Protein AF-V5HI03-F1 (afdb_monomer_lite)

Organism: Ixodes ricinus (NCBI:txid34613)

Foldseek 3Di:
DPDDLVDQDWAADLQQRDIDGRPVVCDPPQHDPPAFLLSVLLRVQLRVQLRNLLCCDDPNVQADNNSDRHNPDDPVRVVVNVVVLVVQLVVQAQDADDPVRDRDDSVVCSSNSCSNVRSNVRSLVVSVVVCVVVVPGFQDDPPDPDRPSNVSSNPNNVD

InterPro domains:
  IPR000718 Peptidase M13 [PS51885] (1-159)
  IPR000718 Peptidase M13 [PTHR11733] (5-155)
  IPR018497 Peptid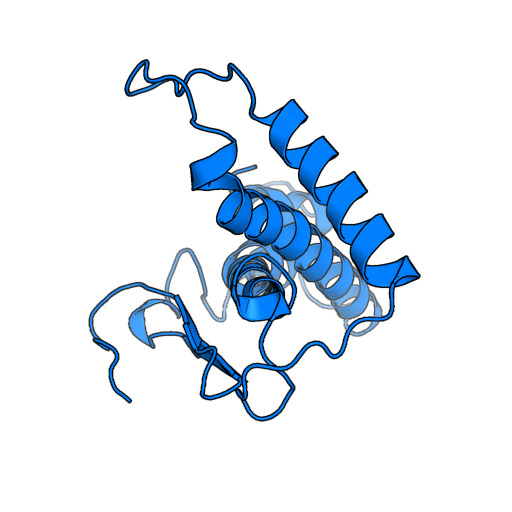ase M13, C-termin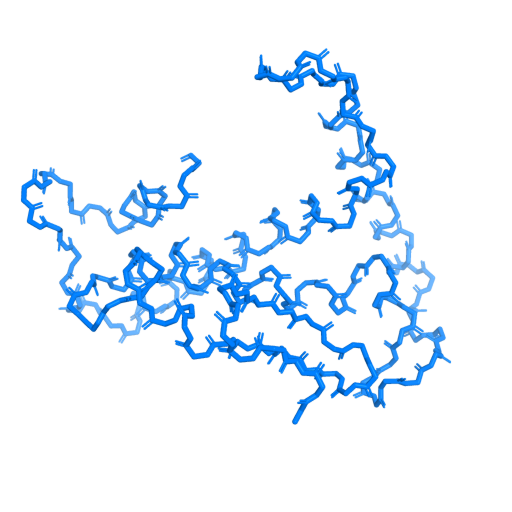al domain [PF01431] (9-156)
  IPR018497 Peptidase M13, C-terminal domain [PR00786] (1-13)
  IPR018497 Peptidase M13, C-terminal domain [PR00786] (19-31)
  IPR018497 Peptidase M13, C-terminal domain [PR00786] (40-56)
  IPR018497 Peptidase M13, C-terminal domain [PR00786] (112-123)
  IPR024079 Metallopeptidase, catalytic domain superfamily [G3DSA:3.40.390.10] (1-154)

Structure (mmCIF, N/CA/C/O backbone):
data_AF-V5HI03-F1
#
_entry.id   AF-V5HI03-F1
#
loop_
_atom_site.group_PDB
_atom_site.id
_atom_site.type_symbol
_atom_site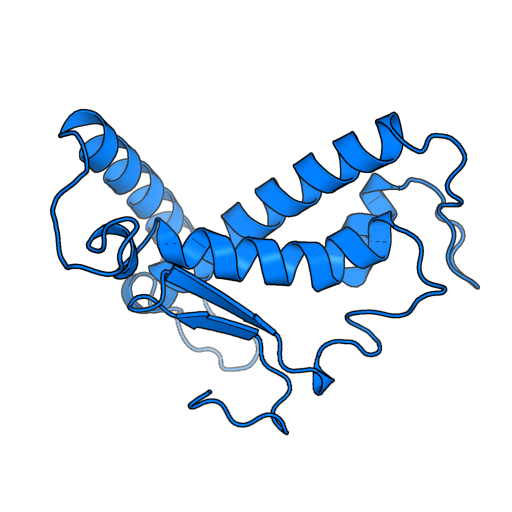.label_atom_id
_atom_site.label_alt_id
_atom_site.label_comp_id
_atom_site.label_asym_id
_atom_site.label_entity_id
_atom_site.label_seq_id
_atom_site.pdbx_PDB_ins_code
_atom_site.Cartn_x
_atom_site.Cartn_y
_atom_site.Cartn_z
_atom_site.occupancy
_atom_site.B_iso_or_equiv
_atom_site.auth_seq_id
_atom_site.auth_comp_id
_atom_site.auth_asym_id
_atom_site.auth_atom_id
_atom_site.pdbx_PDB_model_num
ATOM 1 N N . TRP A 1 1 ? -17.555 -14.139 -8.236 1.00 63.47 1 TRP A N 1
ATOM 2 C CA . TRP A 1 1 ? -17.192 -13.199 -7.174 1.00 63.47 1 TRP A CA 1
ATOM 3 C C . TRP A 1 1 ? -18.116 -11.996 -7.216 1.00 63.47 1 TRP A C 1
ATOM 5 O O . TRP A 1 1 ? -18.537 -11.640 -8.317 1.00 63.47 1 TRP A O 1
ATOM 15 N N . PRO A 1 2 ? -18.450 -11.395 -6.067 1.00 68.50 2 PRO A N 1
ATOM 16 C CA . PRO A 1 2 ? -19.368 -10.261 -5.966 1.00 68.50 2 PRO A CA 1
ATOM 17 C C . PRO A 1 2 ? -18.706 -8.912 -6.320 1.00 68.50 2 PRO A C 1
ATOM 19 O O . PRO A 1 2 ? -19.034 -7.897 -5.717 1.00 68.50 2 PRO A O 1
ATOM 22 N N . HIS A 1 3 ? -17.799 -8.884 -7.303 1.00 68.38 3 HIS A N 1
ATOM 23 C CA . HIS A 1 3 ? -17.107 -7.667 -7.739 1.00 68.38 3 HIS A CA 1
ATOM 24 C C . HIS A 1 3 ? -17.449 -7.358 -9.194 1.00 68.38 3 HIS A C 1
ATOM 26 O O . HIS A 1 3 ? -17.656 -8.256 -10.016 1.00 68.38 3 HIS A O 1
ATOM 32 N N . ASP A 1 4 ? -17.515 -6.069 -9.508 1.00 74.06 4 ASP A N 1
ATOM 33 C CA . ASP A 1 4 ? -17.715 -5.599 -10.872 1.00 74.06 4 ASP A CA 1
ATOM 34 C C . ASP A 1 4 ? -16.392 -5.674 -11.644 1.00 74.06 4 ASP A C 1
ATOM 36 O O . ASP A 1 4 ? -15.518 -4.821 -11.509 1.00 74.06 4 ASP A O 1
ATOM 40 N N . TRP A 1 5 ? -16.264 -6.703 -12.477 1.00 69.56 5 TRP A N 1
ATOM 41 C CA . TRP A 1 5 ? -15.073 -6.990 -13.283 1.00 69.56 5 TRP A CA 1
ATOM 42 C C . TRP A 1 5 ? -14.723 -5.913 -14.313 1.00 69.56 5 TRP A C 1
ATOM 44 O O . TRP A 1 5 ? -13.641 -5.961 -14.899 1.00 69.56 5 TRP A O 1
ATOM 54 N N . THR A 1 6 ? -15.641 -4.981 -14.572 1.00 76.06 6 THR A N 1
ATOM 55 C CA . THR A 1 6 ? -15.446 -3.894 -15.535 1.00 76.06 6 THR A CA 1
ATOM 56 C C . THR A 1 6 ? -14.830 -2.650 -14.899 1.00 76.06 6 THR A C 1
ATOM 58 O O . THR A 1 6 ? -14.364 -1.767 -15.620 1.00 76.06 6 THR A O 1
ATOM 61 N N . LYS A 1 7 ? -14.778 -2.578 -13.562 1.00 78.75 7 LYS A N 1
ATOM 62 C CA . LYS A 1 7 ? -14.154 -1.466 -12.845 1.00 78.75 7 LYS A CA 1
ATOM 63 C C . LYS A 1 7 ? -12.653 -1.669 -12.720 1.00 78.75 7 LYS A C 1
ATOM 65 O O . LYS A 1 7 ? -12.188 -2.741 -12.344 1.00 78.75 7 LYS A O 1
ATOM 70 N N . VAL A 1 8 ? -11.903 -0.605 -12.990 1.00 78.00 8 VAL A N 1
ATOM 71 C CA . VAL A 1 8 ? -10.468 -0.533 -12.697 1.00 78.00 8 VAL A CA 1
ATOM 72 C C . VAL A 1 8 ? -10.315 -0.411 -11.187 1.00 78.00 8 VAL A C 1
ATOM 74 O O . VAL A 1 8 ? -10.394 0.690 -10.653 1.00 78.00 8 VAL A O 1
ATOM 77 N N . ASN A 1 9 ? -10.197 -1.552 -10.506 1.00 84.56 9 ASN A N 1
ATOM 78 C CA . ASN A 1 9 ? -10.047 -1.593 -9.059 1.00 84.56 9 ASN A CA 1
ATOM 79 C C . ASN A 1 9 ? -9.291 -2.838 -8.573 1.00 84.56 9 ASN A C 1
ATOM 81 O O . ASN A 1 9 ? -9.224 -3.860 -9.268 1.00 84.56 9 ASN A O 1
ATOM 85 N N . ALA A 1 10 ? -8.770 -2.727 -7.359 1.00 90.94 10 ALA A N 1
ATOM 86 C CA . ALA A 1 10 ? -8.333 -3.823 -6.512 1.00 90.94 10 ALA A CA 1
ATOM 87 C C . ALA A 1 10 ? -9.095 -3.726 -5.180 1.00 90.94 10 ALA A C 1
ATOM 89 O O . ALA A 1 10 ? -9.598 -2.653 -4.845 1.00 90.94 10 ALA A O 1
ATOM 90 N N . ASP A 1 11 ? -9.275 -4.844 -4.483 1.00 91.62 11 ASP A N 1
ATOM 91 C CA . ASP A 1 11 ? -9.791 -4.825 -3.116 1.00 91.62 11 ASP A CA 1
ATOM 92 C C . ASP A 1 11 ? -9.278 -6.005 -2.282 1.00 91.62 11 ASP A C 1
ATOM 94 O O . ASP A 1 11 ? -8.769 -7.008 -2.797 1.00 91.62 11 ASP A O 1
ATOM 98 N N . TYR A 1 12 ? -9.424 -5.874 -0.966 1.00 93.81 12 TYR A N 1
ATOM 99 C CA . TYR A 1 12 ? -9.224 -6.949 -0.010 1.00 93.81 12 TYR A CA 1
ATOM 100 C C . TYR A 1 12 ? -10.557 -7.414 0.588 1.00 93.81 12 TYR A C 1
ATOM 102 O O . TYR A 1 12 ? -11.288 -6.659 1.237 1.00 93.81 12 TYR A O 1
ATOM 110 N N . SER A 1 13 ? -10.854 -8.702 0.426 1.00 93.25 13 SER A N 1
ATOM 111 C CA . SER A 1 13 ? -12.036 -9.362 0.973 1.00 93.25 13 SER A CA 1
ATOM 112 C C . SER A 1 13 ? -11.738 -9.935 2.359 1.00 93.25 13 SER A C 1
ATOM 114 O O . SER A 1 13 ? -11.092 -10.974 2.494 1.00 93.25 13 SER A O 1
ATOM 116 N N . LEU A 1 14 ? -12.245 -9.275 3.410 1.00 92.19 14 LEU A N 1
ATOM 117 C CA . LEU A 1 14 ? -12.043 -9.686 4.810 1.00 92.19 14 LEU A CA 1
ATOM 118 C C . LEU A 1 14 ? -12.548 -11.107 5.101 1.00 92.19 14 LEU A C 1
ATOM 120 O O . LEU A 1 14 ? -11.883 -11.868 5.795 1.00 92.19 14 LEU A O 1
ATOM 124 N N . LEU A 1 15 ? -13.735 -11.451 4.592 1.00 92.50 15 LEU A N 1
ATOM 125 C CA . LEU A 1 15 ? -14.396 -12.729 4.889 1.00 92.50 15 LEU A CA 1
ATOM 126 C C . LEU A 1 15 ? -13.776 -13.901 4.130 1.00 92.50 15 LEU A C 1
ATOM 128 O O . LEU A 1 15 ? -13.862 -15.037 4.579 1.00 92.50 15 LEU A O 1
ATOM 132 N N . GLU A 1 16 ? -13.175 -13.628 2.975 1.00 93.88 16 GLU A N 1
ATOM 133 C CA . GLU A 1 16 ? -12.507 -14.645 2.165 1.00 93.88 16 GLU A CA 1
ATOM 134 C C . GLU A 1 16 ? -10.992 -14.659 2.395 1.00 93.88 16 GLU A C 1
ATOM 136 O O . GLU A 1 16 ? -10.316 -15.525 1.844 1.00 93.88 16 GLU A O 1
ATOM 141 N N . ASN A 1 17 ? -10.466 -13.711 3.185 1.00 94.50 17 ASN A N 1
ATOM 142 C CA . ASN A 1 17 ? -9.036 -13.492 3.402 1.00 94.50 17 ASN A CA 1
ATOM 143 C C . ASN A 1 17 ? -8.261 -13.489 2.068 1.00 94.50 17 ASN A C 1
ATOM 145 O O . ASN A 1 17 ? -7.339 -14.278 1.849 1.00 94.50 17 ASN A O 1
ATOM 149 N N . SER A 1 18 ? -8.706 -12.657 1.120 1.00 94.38 18 SER A N 1
ATOM 150 C CA . SER A 1 18 ? -8.175 -12.662 -0.246 1.00 94.38 18 SER A CA 1
ATOM 151 C C . SER A 1 18 ? -8.025 -11.263 -0.838 1.00 94.38 18 SER A C 1
ATOM 153 O O . SER A 1 18 ? -8.810 -10.363 -0.553 1.00 94.38 18 SER A O 1
ATOM 155 N N . VAL A 1 19 ? -7.001 -11.096 -1.679 1.00 93.44 19 VAL A N 1
ATOM 156 C CA . VAL A 1 19 ? -6.816 -9.916 -2.535 1.00 93.44 19 VAL A CA 1
ATOM 157 C C . VAL A 1 19 ? -7.450 -10.199 -3.890 1.00 93.44 19 VAL A C 1
ATOM 159 O O . VAL A 1 19 ? -7.133 -11.212 -4.523 1.00 93.44 19 VAL A O 1
ATOM 162 N N . VAL A 1 20 ? -8.295 -9.289 -4.363 1.00 91.06 20 VAL A N 1
ATOM 163 C CA . VAL A 1 20 ? -8.945 -9.366 -5.669 1.00 91.06 20 VAL A CA 1
ATOM 164 C C . VAL A 1 20 ? -8.384 -8.281 -6.571 1.00 91.06 20 VAL A C 1
ATOM 166 O O . VAL A 1 20 ? -8.369 -7.100 -6.240 1.00 91.06 20 VAL A O 1
ATOM 169 N N . LEU A 1 21 ? -7.941 -8.688 -7.756 1.00 90.50 21 LEU A N 1
ATOM 170 C CA . LEU A 1 21 ? -7.512 -7.780 -8.812 1.00 90.50 21 LEU A CA 1
ATOM 171 C C . LEU A 1 21 ? -8.471 -7.931 -9.988 1.00 90.50 21 LEU A C 1
ATOM 173 O O . LEU A 1 21 ? -8.572 -9.014 -10.574 1.00 90.50 21 LEU A O 1
ATOM 177 N N . ALA A 1 22 ? -9.167 -6.858 -10.362 1.00 88.56 22 ALA A N 1
ATOM 178 C CA . ALA A 1 22 ? -9.966 -6.878 -11.579 1.00 88.56 22 ALA A CA 1
ATOM 179 C C . ALA A 1 22 ? -9.042 -7.005 -12.799 1.00 88.56 22 ALA A C 1
ATOM 181 O O . ALA A 1 22 ? -8.025 -6.323 -12.889 1.00 88.56 22 ALA A O 1
ATOM 182 N N . ALA A 1 23 ? -9.401 -7.829 -13.787 1.00 85.88 23 ALA A N 1
ATOM 183 C CA . ALA A 1 23 ? -8.557 -8.037 -14.971 1.00 85.88 23 ALA A CA 1
ATOM 184 C C . ALA A 1 23 ? -8.234 -6.724 -15.713 1.00 85.88 23 ALA A C 1
ATOM 186 O O . ALA A 1 23 ? -7.153 -6.576 -16.278 1.00 85.88 23 ALA A O 1
ATOM 187 N N . VAL A 1 24 ? -9.144 -5.746 -15.660 1.00 86.00 24 VAL A N 1
ATOM 188 C CA . VAL A 1 24 ? -8.965 -4.419 -16.262 1.00 86.00 24 VAL A CA 1
ATOM 189 C C . VAL A 1 24 ? -7.925 -3.542 -15.551 1.00 86.00 24 VAL A C 1
ATOM 191 O O . VAL A 1 24 ? -7.558 -2.511 -16.099 1.00 86.00 24 VAL A O 1
ATOM 194 N N . ILE A 1 25 ? -7.413 -3.912 -14.371 1.00 85.75 25 ILE A N 1
ATOM 195 C CA . ILE A 1 25 ? -6.262 -3.223 -13.759 1.00 85.75 25 ILE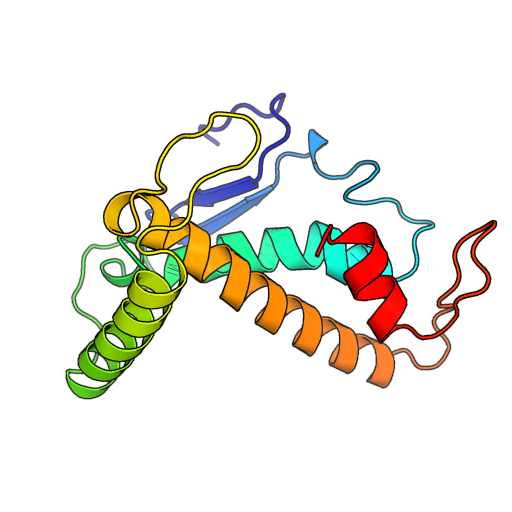 A CA 1
ATOM 196 C C . ILE A 1 25 ? -4.931 -3.690 -14.364 1.00 85.75 25 ILE A C 1
ATOM 198 O O . ILE A 1 25 ? -3.933 -2.981 -14.290 1.00 85.75 25 ILE A O 1
ATOM 202 N N . LEU A 1 26 ? -4.902 -4.859 -15.014 1.00 87.38 26 LEU A N 1
ATOM 203 C CA . LEU A 1 26 ? -3.698 -5.466 -15.594 1.00 87.38 26 LEU A CA 1
ATOM 204 C C . LEU A 1 26 ? -3.358 -4.879 -16.974 1.00 87.38 26 LEU A C 1
ATOM 206 O O . LEU A 1 26 ? -3.082 -5.599 -17.934 1.00 87.38 26 LEU A O 1
ATOM 210 N N . GLN A 1 27 ? -3.385 -3.555 -17.070 1.00 88.31 27 GLN A N 1
ATOM 211 C CA . GLN A 1 27 ? -3.068 -2.788 -18.268 1.00 88.31 27 GLN A CA 1
ATOM 212 C C . GLN A 1 27 ? -2.253 -1.542 -17.910 1.00 88.31 27 GLN A C 1
ATOM 214 O O . GLN A 1 27 ? -2.074 -1.205 -16.739 1.00 88.31 27 GLN A O 1
ATOM 219 N N . HIS A 1 28 ? -1.737 -0.849 -18.924 1.00 83.88 28 HIS A N 1
ATOM 220 C CA . HIS A 1 28 ? -0.978 0.384 -18.731 1.00 83.88 28 HIS A CA 1
ATOM 221 C C . HIS A 1 28 ? -1.829 1.454 -18.005 1.00 83.88 28 HIS A C 1
ATOM 223 O O . HIS A 1 28 ? -3.000 1.605 -18.356 1.00 83.88 28 HIS A O 1
ATOM 229 N N . PRO A 1 29 ? -1.271 2.238 -17.056 1.00 82.69 29 PRO A N 1
ATOM 230 C CA . PRO A 1 29 ? 0.136 2.276 -16.626 1.00 82.69 29 PRO A CA 1
ATOM 231 C C . PRO A 1 29 ? 0.504 1.246 -15.549 1.00 82.69 29 PRO A C 1
ATOM 233 O O . PRO A 1 29 ? 1.684 1.071 -15.260 1.00 82.69 29 PRO A O 1
ATOM 236 N N . PHE A 1 30 ? -0.472 0.546 -14.970 1.00 84.00 30 PHE A N 1
ATOM 237 C CA . PHE A 1 30 ? -0.247 -0.339 -13.827 1.00 84.00 30 PHE A CA 1
ATOM 238 C C . PHE A 1 30 ? 0.551 -1.591 -14.193 1.00 84.00 30 PHE A C 1
ATOM 240 O O . PHE A 1 30 ? 1.425 -2.011 -13.437 1.00 84.00 30 PHE A O 1
ATOM 247 N N . TYR A 1 31 ? 0.293 -2.175 -15.364 1.00 88.06 31 TYR A N 1
ATOM 248 C CA . TYR A 1 31 ? 1.002 -3.358 -15.835 1.00 88.06 31 TYR A CA 1
ATOM 249 C C . TYR A 1 31 ? 1.127 -3.404 -17.358 1.00 88.06 31 TYR A C 1
ATOM 251 O O . TYR A 1 31 ? 0.189 -3.155 -18.109 1.00 88.06 31 TYR A O 1
ATOM 259 N N . SER A 1 32 ? 2.303 -3.802 -17.829 1.00 88.19 32 SER A N 1
ATOM 260 C CA . SER A 1 32 ? 2.523 -4.272 -19.193 1.00 88.19 32 SER A CA 1
ATOM 261 C C . SER A 1 32 ? 3.719 -5.211 -19.185 1.00 88.19 32 SER A C 1
ATOM 263 O O . SER A 1 32 ? 4.694 -4.980 -18.466 1.00 88.19 32 SER A O 1
ATOM 265 N N . PHE A 1 33 ? 3.656 -6.275 -19.988 1.00 85.56 33 PHE A N 1
ATOM 266 C CA . PHE A 1 33 ? 4.715 -7.282 -20.057 1.00 85.56 33 PHE A CA 1
ATOM 267 C C . PHE A 1 33 ? 6.093 -6.658 -20.340 1.00 85.56 33 PHE A C 1
ATOM 269 O O . PHE A 1 33 ? 7.082 -7.053 -19.726 1.00 85.56 33 PHE A O 1
ATOM 276 N N . GLY A 1 34 ? 6.137 -5.645 -21.214 1.00 87.38 34 GLY A N 1
ATOM 277 C CA . GLY A 1 34 ? 7.369 -4.970 -21.627 1.00 87.38 34 GLY A CA 1
ATOM 278 C C . GLY A 1 34 ? 7.931 -3.949 -20.634 1.00 87.38 34 GLY A C 1
ATOM 279 O O . GLY A 1 34 ? 8.992 -3.393 -20.903 1.00 87.38 34 GLY A O 1
ATOM 280 N N . LEU A 1 35 ? 7.251 -3.671 -19.514 1.00 90.12 35 LEU A N 1
ATOM 281 C CA . LEU A 1 35 ? 7.778 -2.756 -18.500 1.00 90.12 35 LEU A CA 1
ATOM 282 C C . LEU A 1 35 ? 8.883 -3.432 -17.667 1.00 90.12 35 LEU A C 1
ATOM 284 O O . LEU A 1 35 ? 8.753 -4.623 -17.341 1.00 90.12 35 LEU A O 1
ATOM 288 N N . PRO A 1 36 ? 9.926 -2.678 -17.263 1.00 92.69 36 PRO A N 1
ATOM 289 C CA . PRO A 1 36 ? 10.919 -3.139 -16.297 1.00 92.69 36 PRO A CA 1
ATOM 290 C C . PRO A 1 36 ? 10.280 -3.666 -15.011 1.00 92.69 36 PRO A C 1
ATOM 292 O O . PRO A 1 36 ? 9.213 -3.200 -14.601 1.00 92.69 36 PRO A O 1
ATOM 295 N N . SER A 1 37 ? 10.927 -4.619 -14.340 1.00 94.25 37 SER A N 1
ATOM 296 C CA . SER A 1 37 ? 10.415 -5.124 -13.060 1.00 94.25 37 SER A CA 1
ATOM 297 C C . SER A 1 37 ? 10.352 -4.047 -11.978 1.00 94.25 37 SER A C 1
ATOM 299 O O . SER A 1 37 ? 9.384 -4.038 -11.227 1.00 94.25 37 SER A O 1
ATOM 301 N N . SER A 1 38 ? 11.304 -3.106 -11.942 1.00 94.38 38 SER A N 1
ATOM 302 C CA . SER A 1 38 ? 11.248 -1.913 -11.076 1.00 94.38 38 SER A CA 1
ATOM 303 C C . SER A 1 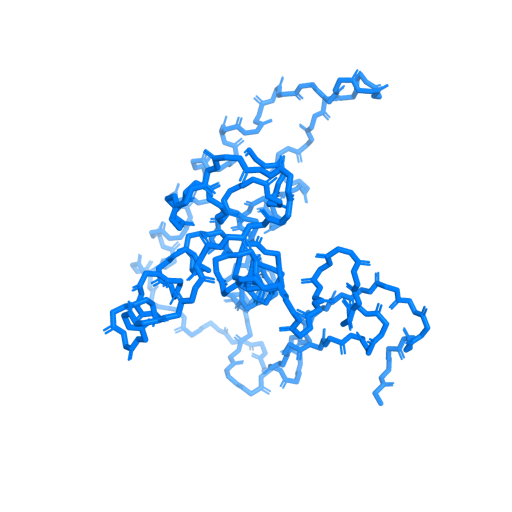38 ? 9.924 -1.172 -11.197 1.00 94.38 38 SER A C 1
ATOM 305 O O . SER A 1 38 ? 9.233 -0.979 -10.201 1.00 94.38 38 SER A O 1
ATOM 307 N N . VAL A 1 39 ? 9.529 -0.853 -12.427 1.00 93.38 39 VAL A N 1
ATOM 308 C CA . VAL A 1 39 ? 8.269 -0.170 -12.721 1.00 93.38 39 VAL A CA 1
ATOM 309 C C . VAL A 1 39 ? 7.071 -1.014 -12.303 1.00 93.38 39 VAL A C 1
ATOM 311 O O . VAL A 1 39 ? 6.220 -0.525 -11.574 1.00 93.38 39 VAL A O 1
ATOM 314 N N . LYS A 1 40 ? 7.018 -2.291 -12.707 1.00 93.81 40 LYS A N 1
ATOM 315 C CA . LYS A 1 40 ? 5.895 -3.184 -12.359 1.00 93.81 40 LYS A CA 1
ATOM 316 C C . LYS A 1 40 ? 5.721 -3.339 -10.848 1.00 93.81 40 LYS A C 1
ATOM 318 O O . LYS A 1 40 ? 4.596 -3.465 -10.375 1.00 93.81 40 LYS A O 1
ATOM 323 N N . MET A 1 41 ? 6.822 -3.349 -10.098 1.00 95.25 41 MET A N 1
ATOM 324 C CA . MET A 1 41 ? 6.787 -3.405 -8.640 1.00 95.25 41 MET A CA 1
ATOM 325 C C . MET A 1 41 ? 6.359 -2.072 -8.022 1.00 95.25 41 MET A C 1
ATOM 327 O O . MET A 1 41 ? 5.620 -2.091 -7.045 1.00 95.25 41 MET A O 1
ATOM 331 N N . GLY A 1 42 ? 6.775 -0.940 -8.595 1.00 94.38 42 GLY A N 1
ATOM 332 C CA . GLY A 1 42 ? 6.349 0.392 -8.157 1.00 94.38 42 GLY A CA 1
ATOM 333 C C . GLY A 1 42 ? 4.873 0.682 -8.429 1.00 94.38 42 GLY A C 1
ATOM 334 O O . GLY A 1 42 ? 4.258 1.443 -7.695 1.00 94.38 42 GLY A O 1
ATOM 335 N N . THR A 1 43 ? 4.288 0.042 -9.445 1.00 93.62 43 THR A N 1
ATOM 336 C CA . THR A 1 43 ? 2.873 0.191 -9.801 1.00 93.62 43 THR A CA 1
ATOM 337 C C . THR A 1 43 ? 2.019 -0.955 -9.249 1.00 93.62 43 THR A C 1
ATOM 339 O O . THR A 1 43 ? 1.434 -0.848 -8.175 1.00 93.62 43 THR A O 1
ATOM 342 N N . LEU A 1 44 ? 1.950 -2.090 -9.951 1.00 94.12 44 LEU A N 1
ATOM 343 C CA . LEU A 1 44 ? 1.113 -3.227 -9.564 1.00 94.12 44 LEU A CA 1
ATOM 344 C C . LEU A 1 44 ? 1.582 -3.861 -8.249 1.00 94.12 44 LEU A C 1
ATOM 346 O O . LEU A 1 44 ? 0.756 -4.283 -7.446 1.00 94.12 44 LEU A O 1
ATOM 350 N N . GLY A 1 45 ? 2.895 -3.919 -8.013 1.00 95.44 45 GLY A N 1
ATOM 351 C CA . GLY A 1 45 ? 3.437 -4.416 -6.748 1.00 95.44 45 GLY A CA 1
ATOM 352 C C . GLY A 1 45 ? 2.990 -3.575 -5.552 1.00 95.44 45 GLY A C 1
ATOM 353 O O . GLY A 1 45 ? 2.636 -4.145 -4.521 1.00 95.44 45 GLY A O 1
ATOM 354 N N . TRP A 1 46 ? 2.941 -2.248 -5.702 1.00 95.94 46 TRP A N 1
ATOM 355 C CA . TRP A 1 46 ? 2.406 -1.338 -4.691 1.00 95.94 46 TRP A CA 1
ATOM 356 C C . TRP A 1 46 ? 0.914 -1.573 -4.444 1.00 95.94 46 TRP A C 1
ATOM 358 O O . TRP A 1 46 ? 0.544 -1.757 -3.290 1.00 95.94 46 TRP A O 1
ATOM 368 N N . ILE A 1 47 ? 0.092 -1.679 -5.497 1.00 95.12 47 ILE A N 1
ATOM 369 C CA . ILE A 1 47 ? -1.350 -1.978 -5.375 1.00 95.12 47 ILE A CA 1
ATOM 370 C C . ILE A 1 47 ? -1.570 -3.289 -4.611 1.00 95.12 47 ILE A C 1
ATOM 372 O O . ILE A 1 47 ? -2.330 -3.340 -3.653 1.00 95.12 47 ILE A O 1
ATOM 376 N N . ILE A 1 48 ? -0.855 -4.356 -4.977 1.00 95.81 48 ILE A N 1
ATOM 377 C CA . ILE A 1 48 ? -0.955 -5.639 -4.266 1.00 95.81 48 ILE A CA 1
ATOM 378 C C . ILE A 1 48 ? -0.508 -5.486 -2.806 1.00 95.81 48 ILE A C 1
ATOM 380 O O . ILE A 1 48 ? -1.132 -6.041 -1.905 1.00 95.81 48 ILE A O 1
ATOM 384 N N . GLY A 1 49 ? 0.566 -4.734 -2.559 1.00 96.50 49 GLY A N 1
ATOM 385 C CA . GLY A 1 49 ? 1.032 -4.425 -1.211 1.00 96.50 49 GLY A CA 1
ATOM 386 C C . GLY A 1 49 ? 0.003 -3.647 -0.388 1.00 96.50 49 GLY A C 1
ATOM 387 O O . GLY A 1 49 ? -0.148 -3.937 0.798 1.00 96.50 49 GLY A O 1
ATOM 388 N N . HIS A 1 50 ? -0.696 -2.690 -0.996 1.00 96.81 50 HIS A N 1
ATOM 389 C CA . HIS A 1 50 ? -1.772 -1.917 -0.381 1.00 96.81 50 HIS A CA 1
ATOM 390 C C . HIS A 1 50 ? -2.896 -2.857 0.073 1.00 96.81 50 HIS A C 1
ATOM 392 O O . HIS A 1 50 ? -3.170 -2.943 1.273 1.00 96.81 50 HIS A O 1
ATOM 398 N N . GLU A 1 51 ? -3.437 -3.670 -0.842 1.00 96.44 51 GLU A N 1
ATOM 399 C CA . GLU A 1 51 ? -4.537 -4.589 -0.521 1.00 96.44 51 GLU A CA 1
ATOM 400 C C . GLU A 1 51 ? -4.140 -5.640 0.521 1.00 96.44 51 GLU A C 1
ATOM 402 O O . GLU A 1 51 ? -4.903 -5.947 1.435 1.00 96.44 51 GLU A O 1
ATOM 407 N N . LEU A 1 52 ? -2.912 -6.167 0.458 1.00 95.94 52 LEU A N 1
ATOM 408 C CA . LEU A 1 52 ? -2.413 -7.091 1.481 1.00 95.94 52 LEU A CA 1
ATOM 409 C C . LEU A 1 52 ? -2.374 -6.448 2.873 1.00 95.94 52 LEU A C 1
ATOM 411 O O . LEU A 1 52 ? -2.593 -7.132 3.872 1.00 95.94 52 LEU A O 1
ATOM 415 N N . ASN A 1 53 ? -2.090 -5.147 2.971 1.00 95.44 53 ASN A N 1
ATOM 416 C CA . ASN A 1 53 ? -2.019 -4.466 4.261 1.00 95.44 53 ASN A CA 1
ATOM 417 C C . ASN A 1 53 ? -3.399 -4.174 4.869 1.00 95.44 53 ASN A C 1
ATOM 419 O O . ASN A 1 53 ? -3.492 -4.061 6.095 1.00 95.44 53 ASN A O 1
ATOM 423 N N . HIS A 1 54 ? -4.481 -4.165 4.084 1.00 95.94 54 HIS A N 1
ATOM 424 C CA . HIS A 1 54 ? -5.841 -4.123 4.633 1.00 95.94 54 HIS A CA 1
ATOM 425 C C . HIS A 1 54 ? -6.177 -5.326 5.525 1.00 95.94 54 HIS A C 1
ATOM 427 O O . HIS A 1 54 ? -7.017 -5.199 6.416 1.00 95.94 54 HIS A O 1
ATOM 433 N N . ALA A 1 55 ? -5.478 -6.455 5.373 1.00 95.06 55 ALA A N 1
ATOM 434 C CA . ALA A 1 55 ? -5.611 -7.607 6.263 1.00 95.06 55 ALA A CA 1
ATOM 435 C C . ALA A 1 55 ? -5.186 -7.309 7.714 1.00 95.06 55 ALA A C 1
ATOM 437 O O . ALA A 1 55 ? -5.713 -7.895 8.656 1.00 95.06 55 ALA A O 1
ATOM 438 N N . PHE A 1 56 ? -4.225 -6.402 7.915 1.00 92.56 56 PHE A N 1
ATOM 439 C CA . PHE A 1 56 ? -3.529 -6.244 9.199 1.00 92.56 56 PHE A CA 1
ATOM 440 C C . PHE A 1 56 ? -3.880 -4.959 9.947 1.00 92.56 56 PHE A C 1
ATOM 442 O O . PHE A 1 56 ? -3.591 -4.845 11.140 1.00 92.56 56 PHE A O 1
ATOM 449 N N . TYR A 1 57 ? -4.494 -3.991 9.271 1.00 87.94 57 TYR A N 1
ATOM 450 C CA . TYR A 1 57 ? -4.844 -2.691 9.837 1.00 87.94 57 TYR A CA 1
ATOM 451 C C . TYR A 1 57 ? -6.354 -2.452 9.803 1.00 87.94 57 TYR A C 1
ATOM 453 O O . TYR A 1 57 ? -7.118 -3.225 9.225 1.00 87.94 57 TYR A O 1
ATOM 461 N N . GLY A 1 58 ? -6.797 -1.416 10.521 1.00 87.00 58 GLY A N 1
ATOM 462 C CA . GLY A 1 58 ? -8.200 -1.013 10.548 1.00 87.00 58 GLY A CA 1
ATOM 463 C C . GLY A 1 58 ? -9.153 -2.181 10.860 1.00 87.00 58 GLY A C 1
ATOM 464 O O . GLY A 1 58 ? -8.914 -2.923 11.823 1.00 87.00 58 GLY A O 1
ATOM 465 N N . PRO A 1 59 ? -10.231 -2.362 10.073 1.00 89.25 59 PRO A N 1
ATOM 466 C CA . PRO A 1 59 ? -11.173 -3.463 10.250 1.00 89.25 59 PRO A CA 1
ATOM 467 C C . PRO A 1 59 ? -10.535 -4.852 10.153 1.00 89.25 59 PRO A C 1
ATOM 469 O O . PRO A 1 59 ? -10.913 -5.711 10.951 1.00 89.25 59 PRO A O 1
ATOM 472 N N . GLY A 1 60 ? -9.570 -5.061 9.247 1.00 92.56 60 GLY A N 1
ATOM 473 C CA . GLY A 1 60 ? -8.967 -6.374 8.988 1.00 92.56 60 GLY A CA 1
ATOM 474 C C . GLY A 1 60 ? -8.217 -6.950 10.177 1.00 92.56 60 GLY A C 1
ATOM 475 O O . GLY A 1 60 ? -8.318 -8.140 10.450 1.00 92.56 60 GLY A O 1
ATOM 476 N N . SER A 1 61 ? -7.638 -6.086 11.013 1.00 93.75 61 SER A N 1
ATOM 477 C CA . SER A 1 61 ? -6.998 -6.486 12.276 1.00 93.75 61 SER A CA 1
ATOM 478 C C . SER A 1 61 ? -7.927 -7.175 13.298 1.00 93.75 61 SER A C 1
ATOM 480 O O . SER A 1 61 ? -7.463 -7.592 14.361 1.00 93.75 61 SER A O 1
ATOM 482 N N . ASN A 1 62 ? -9.232 -7.258 13.023 1.00 94.81 62 ASN A N 1
ATOM 483 C CA . ASN A 1 62 ? -10.219 -7.951 13.853 1.00 94.81 62 ASN A CA 1
ATOM 484 C C . ASN A 1 62 ? -10.670 -9.293 13.262 1.00 94.81 62 ASN A C 1
ATOM 486 O O . ASN A 1 62 ? -11.560 -9.910 13.843 1.00 94.81 62 ASN A O 1
ATOM 490 N N . PHE A 1 63 ? -10.133 -9.707 12.112 1.00 96.56 63 PHE A N 1
ATOM 491 C CA . PHE A 1 63 ? -10.489 -10.945 11.422 1.00 96.56 63 PHE A CA 1
ATOM 492 C C . PHE A 1 63 ? -9.289 -11.889 11.386 1.00 96.56 63 PHE A C 1
ATOM 494 O O . PHE A 1 63 ? -8.173 -11.443 11.129 1.00 96.56 63 PHE A O 1
ATOM 501 N N . ASP A 1 64 ? -9.508 -13.161 11.707 1.00 95.38 64 ASP A N 1
ATOM 502 C CA . ASP A 1 64 ? -8.487 -14.210 11.649 1.00 95.38 64 ASP A CA 1
ATOM 503 C C . ASP A 1 64 ? -8.266 -14.733 10.218 1.00 95.38 64 ASP A C 1
ATOM 505 O O . ASP A 1 64 ? -8.879 -14.264 9.256 1.00 95.38 64 ASP A O 1
ATOM 509 N N . GLU A 1 65 ? -7.382 -15.720 10.063 1.00 95.00 65 GLU A N 1
ATOM 510 C CA . GLU A 1 65 ? -7.004 -16.284 8.766 1.00 95.00 65 GLU A CA 1
ATOM 511 C C . GLU A 1 65 ? -8.152 -16.975 8.009 1.00 95.00 65 GLU A C 1
ATOM 513 O O . GLU A 1 65 ? -8.021 -17.244 6.813 1.00 95.00 65 GLU A O 1
ATOM 518 N N . TYR A 1 66 ? -9.272 -17.251 8.680 1.00 96.31 66 TYR A N 1
ATOM 519 C CA . TYR A 1 66 ? -10.471 -17.846 8.091 1.00 96.31 66 TYR A CA 1
ATOM 520 C C . TYR A 1 66 ? -11.577 -16.810 7.848 1.00 96.31 66 TYR A C 1
ATOM 522 O O . TYR A 1 66 ? -12.692 -17.188 7.490 1.00 96.31 66 TYR A O 1
ATOM 530 N N . GLY A 1 67 ? -11.299 -15.522 8.074 1.00 95.12 67 GLY A N 1
ATOM 531 C CA . GLY A 1 67 ? -12.279 -14.451 7.927 1.00 95.12 67 GLY A CA 1
ATOM 532 C C . GLY A 1 67 ? -13.296 -14.388 9.069 1.00 95.12 67 GLY A C 1
ATOM 533 O O . GLY A 1 67 ? -14.358 -13.780 8.907 1.00 95.12 67 GLY A O 1
ATOM 534 N N . ASN A 1 68 ? -13.005 -14.981 10.235 1.00 96.50 68 ASN A N 1
ATOM 535 C CA . ASN A 1 68 ? -13.862 -14.860 11.415 1.00 96.50 68 ASN A CA 1
ATOM 536 C C . ASN A 1 68 ? -13.421 -13.695 12.291 1.00 96.50 68 ASN A C 1
ATOM 538 O O . ASN A 1 68 ? -12.234 -13.463 12.504 1.00 96.50 68 ASN A O 1
ATOM 542 N N . LYS A 1 69 ? -14.389 -12.989 12.881 1.00 95.81 69 LYS A N 1
ATOM 543 C CA . LYS A 1 69 ? -14.083 -11.924 13.834 1.00 95.81 69 LYS A CA 1
ATOM 544 C C . LYS A 1 69 ? -13.499 -12.516 15.122 1.00 95.81 69 LYS A C 1
ATOM 546 O O . LYS A 1 69 ? -14.215 -13.184 15.865 1.00 95.81 69 LYS A O 1
ATOM 551 N N . SER A 1 70 ? -12.231 -12.237 15.396 1.00 94.38 70 SER A N 1
ATOM 552 C CA . SER A 1 70 ? -11.485 -12.788 16.528 1.00 94.38 70 SER A CA 1
ATOM 553 C C . SER A 1 70 ? -10.390 -11.819 16.975 1.00 94.38 70 SER A C 1
ATOM 555 O O . SER A 1 70 ? -9.770 -11.149 16.148 1.00 94.38 70 SER A O 1
ATOM 557 N N . ASP A 1 71 ? -10.140 -11.733 18.284 1.00 92.00 71 ASP A N 1
ATOM 558 C CA . ASP A 1 71 ? -8.960 -11.036 18.802 1.00 92.00 71 ASP A CA 1
ATOM 559 C C . ASP A 1 71 ? -7.788 -12.017 18.884 1.00 92.00 71 ASP A C 1
ATOM 561 O O . ASP A 1 71 ? -7.589 -12.710 19.880 1.00 92.00 71 ASP A O 1
ATOM 565 N N . TRP A 1 72 ? -7.044 -12.103 17.788 1.00 94.56 72 TRP A N 1
ATOM 566 C CA . TRP A 1 72 ? -5.890 -12.990 17.634 1.00 94.56 72 TRP A CA 1
ATOM 567 C C . TRP A 1 72 ? -4.553 -12.294 17.935 1.00 94.56 72 TRP A C 1
ATOM 569 O O . TRP A 1 72 ? -3.486 -12.901 17.822 1.00 94.56 72 TRP A O 1
ATOM 579 N N . TRP A 1 73 ? -4.588 -11.017 18.324 1.00 95.06 73 TRP A N 1
ATOM 580 C CA . TRP A 1 73 ? -3.392 -10.229 18.597 1.00 95.06 73 TRP A CA 1
ATOM 581 C C . TRP A 1 73 ? -2.965 -10.373 20.053 1.00 95.06 73 TRP A C 1
ATOM 583 O O . TRP A 1 73 ? -3.780 -10.324 20.971 1.00 95.06 73 TRP A O 1
ATOM 593 N N . SER A 1 74 ? -1.656 -10.448 20.293 1.00 96.94 74 SER A N 1
ATOM 594 C CA . SER A 1 74 ? -1.141 -10.227 21.642 1.00 96.94 74 SER A CA 1
ATOM 595 C C . SER A 1 74 ? -1.315 -8.761 22.050 1.00 96.94 74 SER A C 1
ATOM 597 O O . SER A 1 74 ? -1.285 -7.851 21.212 1.00 96.94 74 SER A O 1
ATOM 599 N N . THR A 1 75 ? -1.423 -8.513 23.357 1.00 96.31 75 THR A N 1
ATOM 600 C CA . THR A 1 75 ? -1.503 -7.155 23.920 1.00 96.31 75 THR A CA 1
ATOM 601 C C . THR A 1 75 ? -0.345 -6.272 23.446 1.00 96.31 75 THR A C 1
ATOM 603 O O . THR A 1 75 ? -0.555 -5.122 23.059 1.00 96.31 75 THR A O 1
ATOM 606 N N . ASP A 1 76 ? 0.873 -6.816 23.406 1.00 97.62 76 ASP A N 1
ATOM 607 C CA . ASP A 1 76 ? 2.065 -6.084 22.968 1.00 97.62 76 ASP A CA 1
ATOM 608 C C . ASP A 1 76 ? 1.993 -5.696 21.489 1.00 97.62 76 ASP A C 1
ATOM 610 O O . ASP A 1 76 ? 2.330 -4.568 21.116 1.00 97.62 76 ASP A O 1
ATOM 614 N N . ALA A 1 77 ? 1.520 -6.603 20.632 1.00 95.19 77 ALA A N 1
ATOM 615 C CA . ALA A 1 77 ? 1.359 -6.316 19.215 1.00 95.19 77 ALA A CA 1
ATOM 616 C C . ALA A 1 77 ? 0.283 -5.238 18.993 1.00 95.19 77 ALA A C 1
ATOM 618 O O . ALA A 1 77 ? 0.525 -4.273 18.265 1.00 95.19 77 ALA A O 1
ATOM 619 N N . ARG A 1 78 ? -0.850 -5.322 19.706 1.00 94.38 78 ARG A N 1
ATOM 620 C CA . ARG A 1 78 ? -1.925 -4.318 19.649 1.00 94.38 78 ARG A CA 1
ATOM 621 C C . ARG A 1 78 ? -1.443 -2.931 20.088 1.00 94.38 78 ARG A C 1
ATOM 623 O O . ARG A 1 78 ? -1.739 -1.933 19.423 1.00 94.38 78 ARG A O 1
ATOM 630 N N . ASN A 1 79 ? -0.651 -2.861 21.158 1.00 95.81 79 ASN A N 1
ATOM 631 C CA . ASN A 1 79 ? -0.053 -1.612 21.635 1.00 95.81 79 ASN A CA 1
ATOM 632 C C . ASN A 1 79 ? 0.895 -1.005 20.590 1.00 95.81 79 ASN A C 1
ATOM 634 O O . ASN A 1 79 ? 0.785 0.178 20.263 1.00 95.81 79 ASN A O 1
ATOM 638 N N . ASN A 1 80 ? 1.776 -1.818 20.004 1.00 95.12 80 ASN A N 1
ATOM 639 C CA . ASN A 1 80 ? 2.709 -1.362 18.973 1.00 95.12 80 ASN A CA 1
ATOM 640 C C . ASN A 1 80 ? 1.995 -0.852 17.710 1.00 95.12 80 ASN A C 1
ATOM 642 O O . ASN A 1 80 ? 2.379 0.185 17.161 1.00 95.12 80 ASN A O 1
ATOM 646 N N . PHE A 1 81 ? 0.939 -1.538 17.265 1.00 92.81 81 PHE A N 1
ATOM 647 C CA . PHE A 1 81 ? 0.120 -1.096 16.131 1.00 92.81 81 PHE A CA 1
ATOM 648 C C . PHE A 1 81 ? -0.599 0.222 16.430 1.00 92.81 81 PHE A C 1
ATOM 650 O O . PHE A 1 81 ? -0.616 1.115 15.585 1.00 92.81 81 PHE A O 1
ATOM 657 N N . THR A 1 82 ? -1.108 0.388 17.652 1.00 93.44 82 THR A N 1
ATOM 658 C CA . THR A 1 82 ? -1.770 1.627 18.087 1.00 93.44 82 THR A CA 1
ATOM 659 C C . THR A 1 82 ? -0.814 2.823 18.056 1.00 93.44 82 THR A C 1
ATOM 661 O O . THR A 1 82 ? -1.168 3.885 17.542 1.00 93.44 82 THR A O 1
ATOM 664 N N . ILE A 1 83 ? 0.421 2.652 18.544 1.00 95.88 83 ILE A N 1
ATOM 665 C CA . ILE A 1 83 ? 1.449 3.706 18.527 1.00 95.88 83 ILE A CA 1
ATOM 666 C C . ILE A 1 83 ? 1.801 4.106 17.088 1.00 95.88 83 ILE A C 1
ATOM 668 O O . ILE A 1 83 ? 1.855 5.294 16.770 1.00 95.88 83 ILE A O 1
ATOM 672 N N . ARG A 1 84 ? 2.002 3.128 16.197 1.00 94.50 84 ARG A N 1
ATOM 673 C CA . ARG A 1 84 ? 2.313 3.391 14.781 1.00 94.50 84 ARG A CA 1
ATOM 674 C C . ARG A 1 84 ? 1.148 4.061 14.052 1.00 94.50 84 ARG A C 1
ATOM 676 O O . ARG A 1 84 ? 1.373 5.023 13.326 1.00 94.50 84 ARG A O 1
ATOM 683 N N . GLY A 1 85 ? -0.084 3.615 14.297 1.00 95.12 85 GLY A N 1
ATOM 684 C CA . GLY A 1 85 ? -1.282 4.247 13.744 1.00 95.12 85 GLY A CA 1
ATOM 685 C C . GLY A 1 85 ? -1.427 5.703 14.189 1.00 95.12 85 GLY A C 1
ATOM 686 O O . GLY A 1 85 ? -1.784 6.559 13.385 1.00 95.12 85 GLY A O 1
ATOM 687 N N . LYS A 1 86 ? -1.068 6.023 15.439 1.00 96.88 86 LYS A N 1
ATOM 688 C CA . LYS A 1 86 ? -1.019 7.413 15.905 1.00 96.88 86 LYS A CA 1
ATOM 689 C C . LYS A 1 86 ? 0.005 8.254 15.135 1.00 96.88 86 LYS A C 1
ATOM 691 O O . LYS A 1 86 ? -0.325 9.366 14.750 1.00 96.88 86 LYS A O 1
ATOM 696 N N . CYS A 1 87 ? 1.195 7.720 14.864 1.00 97.38 87 CYS A N 1
ATOM 697 C CA . CYS A 1 87 ? 2.206 8.419 14.062 1.00 97.38 87 CYS A CA 1
ATOM 698 C C . CYS A 1 87 ? 1.670 8.796 12.668 1.00 97.38 87 CYS A C 1
ATOM 700 O O . CYS A 1 87 ? 1.830 9.931 12.230 1.00 97.38 87 CYS A O 1
ATOM 702 N N . VAL A 1 88 ? 0.958 7.876 12.006 1.00 97.06 88 VAL A N 1
ATOM 703 C CA . VAL A 1 88 ? 0.337 8.151 10.698 1.00 97.06 88 VAL A CA 1
ATOM 704 C C . VAL A 1 88 ? -0.798 9.169 10.818 1.00 97.06 88 VAL A C 1
ATOM 706 O O . VAL A 1 88 ? -0.885 10.075 9.998 1.00 97.06 88 VAL A O 1
ATOM 709 N N . LYS A 1 89 ? -1.635 9.099 11.861 1.00 96.81 89 LYS A N 1
ATOM 710 C CA . LYS A 1 89 ? -2.639 10.148 12.114 1.00 96.81 89 LYS A CA 1
ATOM 711 C C . LYS A 1 89 ? -1.996 11.523 12.245 1.00 96.81 89 LYS A C 1
ATOM 713 O O . LYS A 1 89 ? -2.444 12.467 11.606 1.00 96.81 89 LYS A O 1
ATOM 718 N N . ASP A 1 90 ? -0.944 11.623 13.050 1.00 98.06 90 ASP A N 1
ATOM 719 C CA . ASP A 1 90 ? -0.247 12.883 13.298 1.00 98.06 90 ASP A CA 1
ATOM 720 C C . ASP A 1 90 ? 0.419 13.430 12.018 1.00 98.06 90 ASP A C 1
ATOM 722 O O . ASP A 1 90 ? 0.455 14.644 11.840 1.00 98.06 90 ASP A O 1
ATOM 726 N N . LEU A 1 91 ? 0.866 12.563 11.097 1.00 97.19 91 LEU A N 1
ATOM 727 C CA . LEU A 1 91 ? 1.402 12.955 9.785 1.00 97.19 91 LEU A CA 1
ATOM 728 C C . LEU A 1 91 ? 0.359 13.669 8.904 1.00 97.19 91 LEU A C 1
ATOM 730 O O . LEU A 1 91 ? 0.669 14.686 8.283 1.00 97.19 91 LEU A O 1
ATOM 734 N N . TYR A 1 92 ? -0.872 13.153 8.860 1.00 96.94 92 TYR A N 1
ATOM 735 C CA . TYR A 1 92 ? -1.949 13.692 8.014 1.00 96.94 92 TYR A CA 1
ATOM 736 C C . TYR A 1 92 ? -2.798 14.766 8.704 1.00 96.94 92 TYR A C 1
ATOM 738 O O . TYR A 1 92 ? -3.585 15.459 8.057 1.00 96.94 92 TYR A O 1
ATOM 746 N N . LYS A 1 93 ? -2.650 14.929 10.019 1.00 97.56 93 LYS A N 1
ATOM 747 C CA . LYS A 1 93 ? -3.433 15.877 10.806 1.00 97.56 93 LYS A CA 1
ATOM 748 C C . LYS A 1 93 ? -3.190 17.316 10.350 1.00 97.56 93 LYS A C 1
ATOM 750 O O . LYS A 1 93 ? -2.080 17.831 10.437 1.00 97.56 93 LYS A O 1
ATOM 755 N N . GLY A 1 94 ? -4.267 17.990 9.950 1.00 95.88 94 GLY A N 1
ATOM 756 C CA . GLY A 1 94 ? -4.225 19.395 9.537 1.00 95.88 94 GLY A CA 1
ATOM 757 C C . GLY A 1 94 ? -3.636 19.631 8.145 1.00 95.88 94 GLY A C 1
ATOM 758 O O . GLY A 1 94 ? -3.500 20.789 7.757 1.00 95.88 94 GLY A O 1
ATOM 759 N N . GLN A 1 95 ? -3.319 18.570 7.395 1.00 96.81 95 GLN A N 1
ATOM 760 C CA . GLN A 1 95 ? -2.980 18.691 5.980 1.00 96.81 95 GLN A CA 1
ATOM 761 C C . GLN A 1 95 ? -4.207 19.165 5.195 1.00 96.81 95 GLN A C 1
ATOM 763 O O . GLN A 1 95 ? -5.340 18.769 5.488 1.00 96.81 95 GLN A O 1
ATOM 768 N N . ILE A 1 96 ? -3.977 20.028 4.210 1.00 96.75 96 ILE A N 1
ATOM 769 C CA . ILE A 1 96 ? -5.006 20.549 3.312 1.00 96.75 96 ILE A CA 1
ATOM 770 C C . ILE A 1 96 ? -4.722 19.968 1.935 1.00 96.75 96 ILE A C 1
ATOM 772 O O . ILE A 1 96 ? -3.604 20.084 1.442 1.00 96.75 96 ILE A O 1
ATOM 776 N N . GLU A 1 97 ? -5.720 19.321 1.347 1.00 93.44 97 GLU A N 1
ATOM 777 C CA . GLU A 1 97 ? -5.628 18.814 -0.017 1.00 93.44 97 GLU A CA 1
ATOM 778 C C . GLU A 1 97 ? -5.683 20.004 -0.993 1.00 93.44 97 GLU A C 1
ATOM 780 O O . GLU A 1 97 ? -6.521 20.898 -0.843 1.00 93.44 97 GLU A O 1
ATOM 785 N N . GLU A 1 98 ? -4.736 20.063 -1.932 1.00 93.44 98 GLU A N 1
ATOM 786 C CA . GLU A 1 98 ? -4.460 21.259 -2.736 1.00 93.44 98 GLU A CA 1
ATOM 787 C C . GLU A 1 98 ? -5.570 21.583 -3.743 1.00 93.44 98 GLU A C 1
ATOM 789 O O . GLU A 1 98 ? -5.853 22.759 -3.974 1.00 93.44 98 GLU A O 1
ATOM 794 N N . GLU A 1 99 ? -6.218 20.575 -4.331 1.00 93.75 99 GLU A N 1
ATOM 795 C CA . GLU A 1 99 ? -7.220 20.776 -5.382 1.00 93.75 99 GLU A CA 1
ATOM 796 C C . GLU A 1 99 ? -8.589 21.190 -4.825 1.00 93.75 99 GLU A C 1
ATOM 798 O O . GLU A 1 99 ? -9.283 22.039 -5.389 1.00 93.75 99 GLU A O 1
ATOM 803 N N . THR A 1 100 ? -8.991 20.596 -3.705 1.00 95.12 100 THR A N 1
ATOM 804 C CA . THR A 1 100 ? -10.297 20.800 -3.066 1.00 95.12 100 THR A CA 1
ATOM 805 C C . THR A 1 100 ? -10.255 21.826 -1.937 1.00 95.12 100 THR A C 1
ATOM 807 O O . THR A 1 100 ? -11.312 22.283 -1.493 1.00 95.12 100 THR A O 1
ATOM 810 N N . CYS A 1 101 ? -9.060 22.193 -1.459 1.00 95.88 101 CYS A N 1
ATOM 811 C CA . CYS A 1 101 ? -8.837 23.024 -0.271 1.00 95.88 101 CYS A CA 1
ATOM 812 C C . CYS A 1 101 ? -9.489 22.461 1.007 1.00 95.88 101 CYS A C 1
ATOM 814 O O . CYS A 1 101 ? -9.730 23.201 1.968 1.00 95.88 101 CYS A O 1
ATOM 816 N N . LEU A 1 102 ? -9.808 21.164 1.033 1.00 96.38 102 LEU A N 1
ATOM 817 C CA . LEU A 1 102 ? -10.405 20.507 2.188 1.00 96.38 102 LEU A CA 1
ATOM 818 C C . LEU A 1 102 ? -9.320 20.017 3.143 1.00 96.38 102 LEU A C 1
ATOM 820 O O . LEU A 1 102 ? -8.275 19.512 2.739 1.00 96.38 102 LEU A O 1
ATOM 824 N N . THR A 1 103 ? -9.583 20.135 4.443 1.00 97.38 103 THR A N 1
ATOM 825 C CA . THR A 1 103 ? -8.722 19.528 5.459 1.00 97.38 103 THR A CA 1
ATOM 826 C C . THR A 1 103 ? -8.911 18.016 5.456 1.00 97.38 103 THR A C 1
ATOM 828 O O . THR A 1 103 ? -10.036 17.526 5.579 1.00 97.38 103 THR A O 1
ATOM 831 N N . ILE A 1 104 ? -7.807 17.277 5.363 1.00 96.44 104 ILE A N 1
ATOM 832 C CA . ILE A 1 104 ? -7.813 15.819 5.465 1.00 96.44 104 ILE A CA 1
ATOM 833 C C . ILE A 1 104 ? -8.286 15.424 6.866 1.00 96.44 104 ILE A C 1
ATOM 835 O O . ILE A 1 104 ? -7.752 15.885 7.875 1.00 96.44 104 ILE A O 1
ATOM 839 N N . ASN A 1 105 ? -9.280 14.538 6.931 1.00 97.00 105 ASN A N 1
ATOM 840 C CA . ASN A 1 105 ? -9.695 13.921 8.183 1.00 97.00 105 ASN A CA 1
ATOM 841 C C . ASN A 1 105 ? -8.820 12.696 8.462 1.00 97.00 105 ASN A C 1
ATOM 843 O O . ASN A 1 105 ? -9.076 11.607 7.945 1.00 97.00 105 ASN A O 1
ATOM 847 N N . GLU A 1 106 ? -7.819 12.863 9.323 1.00 96.06 106 GLU A N 1
ATOM 848 C CA . GLU A 1 106 ? -6.815 11.842 9.624 1.00 96.06 106 GLU A CA 1
ATOM 849 C C . GLU A 1 106 ? -7.402 10.575 10.260 1.00 96.06 106 GLU A C 1
ATOM 851 O O . GLU A 1 106 ? -6.772 9.520 10.252 1.00 96.06 106 GLU A O 1
ATOM 856 N N . ASN A 1 107 ? -8.607 10.654 10.833 1.00 95.38 107 ASN A N 1
ATOM 857 C CA . ASN A 1 107 ? -9.286 9.491 11.396 1.00 95.38 107 ASN A CA 1
ATOM 858 C C . ASN A 1 107 ? -10.013 8.678 10.325 1.00 95.38 107 ASN A C 1
ATOM 860 O O . ASN A 1 107 ? -10.037 7.454 10.428 1.00 95.38 107 ASN A O 1
ATOM 864 N N . GLN A 1 108 ? -10.599 9.343 9.325 1.00 95.25 108 GLN A N 1
ATOM 865 C CA . GLN A 1 108 ? -11.315 8.676 8.235 1.00 95.25 108 GLN A CA 1
ATOM 866 C C . GLN A 1 108 ? -10.356 8.035 7.231 1.00 95.25 108 GLN A C 1
ATOM 868 O O . GLN A 1 108 ? -10.637 6.944 6.749 1.00 95.25 108 GLN A O 1
ATOM 873 N N . THR A 1 109 ? -9.213 8.668 6.962 1.00 95.56 109 THR A N 1
ATOM 874 C CA . THR A 1 109 ? -8.235 8.181 5.976 1.00 95.56 109 THR A CA 1
ATOM 875 C C . THR A 1 109 ? -7.181 7.244 6.561 1.00 95.56 109 THR A C 1
ATOM 877 O O . THR A 1 109 ? -6.405 6.668 5.810 1.00 95.56 109 THR A O 1
ATOM 880 N N . LEU A 1 110 ? -7.153 7.033 7.887 1.00 95.44 110 LEU A N 1
ATOM 881 C CA . LEU A 1 110 ? -6.082 6.274 8.546 1.00 95.44 110 LEU A CA 1
ATOM 882 C C . LEU A 1 110 ? -5.837 4.890 7.925 1.00 95.44 110 LEU A C 1
ATOM 884 O O . LEU A 1 110 ? -4.684 4.489 7.794 1.00 95.44 110 LEU A O 1
ATOM 888 N N . ASN A 1 111 ? -6.902 4.149 7.607 1.00 94.88 111 ASN A N 1
ATOM 889 C CA . ASN A 1 111 ? -6.774 2.793 7.070 1.00 94.88 111 ASN A CA 1
ATOM 890 C C . ASN A 1 111 ? -6.038 2.789 5.725 1.00 94.88 111 ASN A C 1
ATOM 892 O O . ASN A 1 111 ? -5.051 2.072 5.575 1.00 94.88 111 ASN A O 1
ATOM 896 N N . GLU A 1 112 ? -6.480 3.651 4.811 1.00 95.88 112 GLU A N 1
ATOM 897 C CA . GLU A 1 112 ? -5.908 3.817 3.473 1.00 95.88 112 GLU A CA 1
ATOM 898 C C . GLU A 1 112 ? -4.483 4.363 3.548 1.00 95.88 112 GLU A C 1
ATOM 900 O O . GLU A 1 112 ? -3.567 3.771 2.993 1.00 95.88 112 GLU A O 1
ATOM 905 N N . ASN A 1 113 ? -4.248 5.397 4.363 1.00 96.56 113 ASN A N 1
ATOM 906 C CA . ASN A 1 113 ? -2.915 5.980 4.527 1.00 96.56 113 ASN A CA 1
ATOM 907 C C . ASN A 1 113 ? -1.892 4.949 5.031 1.00 96.56 113 ASN A C 1
ATOM 909 O O . ASN A 1 113 ? -0.729 4.963 4.628 1.00 96.56 113 ASN A O 1
ATOM 913 N N . ILE A 1 114 ? -2.293 4.055 5.945 1.00 96.56 114 ILE A N 1
ATOM 914 C CA . ILE A 1 114 ? -1.407 2.976 6.393 1.00 96.56 114 ILE A CA 1
ATOM 915 C C . ILE A 1 114 ? -1.185 1.961 5.268 1.00 96.56 114 ILE A C 1
ATOM 917 O O . ILE A 1 114 ? -0.042 1.542 5.074 1.00 96.56 114 ILE A O 1
ATOM 921 N N . ALA A 1 115 ? -2.240 1.563 4.551 1.00 96.44 115 ALA A N 1
ATOM 922 C CA . ALA A 1 115 ? -2.143 0.627 3.435 1.00 96.44 115 ALA A CA 1
ATOM 923 C C . ALA A 1 115 ? -1.218 1.159 2.329 1.00 96.44 115 ALA A C 1
ATOM 925 O O . ALA A 1 115 ? -0.346 0.423 1.875 1.00 96.44 115 ALA A O 1
ATOM 926 N N . ASP A 1 116 ? -1.288 2.451 2.007 1.00 96.50 116 ASP A N 1
ATOM 927 C CA . ASP A 1 116 ? -0.407 3.119 1.045 1.00 96.50 116 ASP A CA 1
ATOM 928 C C . ASP A 1 116 ? 1.061 3.073 1.476 1.00 96.50 116 ASP A C 1
ATOM 930 O O . ASP A 1 116 ? 1.924 2.599 0.729 1.00 96.50 116 ASP A O 1
ATOM 934 N N . ILE A 1 117 ? 1.349 3.522 2.705 1.00 96.31 117 ILE A N 1
ATOM 935 C CA . ILE A 1 117 ? 2.715 3.583 3.245 1.00 96.31 117 ILE A CA 1
ATOM 936 C C . ILE A 1 117 ? 3.319 2.177 3.339 1.00 96.31 117 ILE A C 1
ATOM 938 O O . ILE A 1 117 ? 4.449 1.939 2.903 1.00 96.31 117 ILE A O 1
ATOM 942 N N . LYS A 1 118 ? 2.578 1.227 3.919 1.00 96.12 118 LYS A N 1
ATOM 943 C CA . LYS A 1 118 ? 3.062 -0.145 4.129 1.00 96.12 118 LYS A CA 1
ATOM 944 C C . LYS A 1 118 ? 3.083 -0.950 2.836 1.00 96.12 118 LYS A C 1
ATOM 946 O O . LYS A 1 118 ? 3.962 -1.801 2.682 1.00 96.12 118 LYS A O 1
ATOM 951 N N . GLY A 1 119 ? 2.172 -0.671 1.910 1.00 96.56 119 GLY A N 1
ATOM 952 C CA . GLY A 1 119 ? 2.160 -1.232 0.567 1.00 96.56 119 GLY A CA 1
ATOM 953 C C . GLY A 1 119 ? 3.407 -0.830 -0.206 1.00 96.56 119 GLY A C 1
ATOM 954 O O . GLY A 1 119 ? 4.069 -1.694 -0.779 1.00 96.56 119 GLY A O 1
ATOM 955 N N . LEU A 1 120 ? 3.809 0.441 -0.119 1.00 96.56 120 LEU A N 1
ATOM 956 C CA . LEU A 1 120 ? 5.034 0.936 -0.749 1.00 96.56 120 LEU A CA 1
ATOM 957 C C . LEU A 1 120 ? 6.281 0.294 -0.145 1.00 96.56 120 LEU A C 1
ATOM 959 O O . LEU A 1 120 ? 7.138 -0.193 -0.879 1.00 96.56 120 LEU A O 1
ATOM 963 N N . GLU A 1 121 ? 6.363 0.239 1.187 1.00 96.38 121 GLU A N 1
ATOM 964 C CA . GLU A 1 121 ? 7.469 -0.413 1.898 1.00 96.38 121 GLU A CA 1
ATOM 965 C C . GLU A 1 121 ? 7.594 -1.893 1.497 1.00 96.38 121 GLU A C 1
ATOM 967 O O . GLU A 1 121 ? 8.686 -2.374 1.188 1.00 96.38 121 GLU A O 1
ATOM 972 N N . THR A 1 122 ? 6.463 -2.602 1.443 1.00 96.44 122 THR A N 1
ATOM 973 C CA . THR A 1 122 ? 6.395 -4.026 1.085 1.00 96.44 122 THR A CA 1
ATOM 974 C C . THR A 1 122 ? 6.801 -4.255 -0.372 1.00 96.44 122 THR A C 1
ATOM 976 O O . THR A 1 122 ? 7.616 -5.135 -0.658 1.00 96.44 122 THR A O 1
ATOM 979 N N . ALA A 1 123 ? 6.278 -3.446 -1.295 1.00 97.25 123 ALA A N 1
ATOM 980 C CA . ALA A 1 123 ? 6.593 -3.526 -2.717 1.00 97.25 123 ALA A CA 1
ATOM 981 C C . ALA A 1 123 ? 8.062 -3.194 -3.003 1.00 97.25 123 ALA A C 1
ATOM 983 O O . ALA A 1 123 ? 8.694 -3.861 -3.825 1.00 97.25 123 ALA A O 1
ATOM 984 N N . PHE A 1 124 ? 8.627 -2.212 -2.299 1.00 97.31 124 PHE A N 1
ATOM 985 C CA . PHE A 1 124 ? 10.022 -1.811 -2.459 1.00 97.31 124 PHE A CA 1
ATOM 986 C C . PHE A 1 124 ? 11.000 -2.873 -1.938 1.00 97.31 124 PHE A C 1
ATOM 988 O O . PHE A 1 124 ? 11.995 -3.194 -2.593 1.00 97.31 124 PHE A O 1
ATOM 995 N N . GLU A 1 125 ? 10.698 -3.488 -0.794 1.00 97.62 125 GLU A N 1
ATOM 996 C CA . GLU A 1 125 ? 11.481 -4.616 -0.279 1.00 97.62 125 GLU A CA 1
ATOM 997 C C . GLU A 1 125 ? 11.421 -5.817 -1.239 1.00 97.62 125 GLU A C 1
ATOM 999 O O . GLU A 1 125 ? 12.448 -6.416 -1.573 1.00 97.62 125 GLU A O 1
ATOM 1004 N N . ALA A 1 126 ? 10.229 -6.147 -1.747 1.00 97.31 126 ALA A N 1
ATOM 1005 C CA . ALA A 1 126 ? 10.054 -7.209 -2.735 1.00 97.31 126 ALA A CA 1
ATOM 1006 C C . ALA A 1 126 ? 10.791 -6.904 -4.051 1.00 97.31 126 ALA A C 1
ATOM 1008 O O . ALA A 1 126 ? 11.417 -7.797 -4.626 1.00 97.31 126 ALA A O 1
ATOM 1009 N N . HIS A 1 127 ? 10.789 -5.644 -4.494 1.00 95.88 127 HIS A N 1
ATOM 1010 C CA . HIS A 1 127 ? 11.535 -5.181 -5.660 1.00 95.88 127 HIS A CA 1
ATOM 1011 C C . HIS A 1 127 ? 13.037 -5.449 -5.517 1.00 95.88 127 HIS A C 1
ATOM 1013 O O . HIS A 1 127 ? 13.646 -6.068 -6.393 1.00 95.88 127 HIS A O 1
ATOM 1019 N N . ARG A 1 128 ? 13.636 -5.049 -4.391 1.00 96.06 128 ARG A N 1
ATOM 1020 C CA . ARG A 1 128 ? 15.068 -5.263 -4.143 1.00 96.06 128 ARG A CA 1
ATOM 1021 C C . ARG A 1 128 ? 15.430 -6.742 -4.112 1.00 96.06 128 ARG A C 1
ATOM 1023 O O . ARG A 1 128 ? 16.434 -7.142 -4.701 1.00 96.06 128 ARG A O 1
ATOM 1030 N N . ARG A 1 129 ? 14.592 -7.574 -3.489 1.00 97.31 129 ARG A N 1
ATOM 1031 C CA . ARG A 1 129 ? 14.773 -9.036 -3.493 1.00 97.31 129 ARG A CA 1
ATOM 1032 C C . ARG A 1 129 ? 14.698 -9.619 -4.902 1.00 97.31 129 ARG A C 1
ATOM 1034 O O . ARG A 1 129 ? 15.517 -10.470 -5.243 1.00 97.31 129 ARG A O 1
ATOM 1041 N N . LEU A 1 130 ? 13.766 -9.142 -5.725 1.00 96.00 130 LEU A N 1
ATOM 1042 C CA . LEU A 1 130 ? 13.620 -9.580 -7.111 1.00 96.00 130 LEU A CA 1
ATOM 1043 C C . LEU A 1 130 ? 14.870 -9.264 -7.945 1.00 96.00 130 LEU A C 1
ATOM 1045 O O . LEU A 1 130 ? 15.334 -10.126 -8.689 1.00 96.00 130 LEU A O 1
ATOM 1049 N N . LEU A 1 131 ? 15.459 -8.075 -7.786 1.00 95.19 131 LEU A N 1
ATOM 1050 C CA . LEU A 1 131 ? 16.697 -7.707 -8.487 1.00 95.19 131 LEU A CA 1
ATOM 1051 C C . LEU A 1 131 ? 17.891 -8.574 -8.082 1.00 95.19 131 LEU A C 1
ATOM 1053 O O . LEU A 1 131 ? 18.702 -8.930 -8.934 1.00 95.19 131 LEU A O 1
ATOM 1057 N N . LEU A 1 132 ? 17.990 -8.952 -6.803 1.00 96.00 132 LEU A N 1
ATOM 1058 C CA . LEU A 1 132 ? 19.029 -9.877 -6.337 1.00 96.00 132 LEU A CA 1
ATOM 1059 C C . LEU A 1 132 ? 18.877 -11.270 -6.962 1.00 96.00 132 LEU A C 1
ATOM 1061 O O . LEU A 1 132 ? 19.872 -11.931 -7.248 1.00 96.00 132 LEU A O 1
ATOM 1065 N N . GLN A 1 133 ? 17.639 -11.713 -7.184 1.00 96.38 133 GLN A N 1
ATOM 1066 C CA . GLN A 1 133 ? 17.337 -12.994 -7.827 1.00 96.38 133 GLN A CA 1
ATOM 1067 C C . GLN A 1 133 ? 17.482 -12.939 -9.355 1.00 96.38 133 GLN A C 1
ATOM 1069 O O . GLN A 1 133 ? 17.751 -13.962 -9.981 1.00 96.38 133 GLN A O 1
ATOM 1074 N N . SER A 1 134 ? 17.324 -11.754 -9.950 1.00 93.56 134 SER A N 1
ATOM 1075 C CA . SER A 1 134 ? 17.329 -11.525 -11.401 1.00 93.56 134 SER A CA 1
ATOM 1076 C C . SER A 1 134 ? 18.304 -10.404 -11.799 1.00 93.56 134 SER A C 1
ATOM 1078 O O . SER A 1 134 ? 17.880 -9.392 -12.358 1.00 93.56 134 SER A O 1
ATOM 1080 N N . PRO A 1 135 ? 19.622 -10.563 -11.568 1.00 89.19 135 PRO A N 1
ATOM 1081 C CA . PRO A 1 135 ? 20.602 -9.483 -11.742 1.00 89.19 135 PRO A CA 1
ATOM 1082 C C . PRO A 1 135 ? 20.762 -9.006 -13.194 1.00 89.19 135 PRO A C 1
ATOM 1084 O O . PRO A 1 135 ? 21.275 -7.916 -13.432 1.00 89.19 135 PRO A O 1
ATOM 1087 N N . ASN A 1 136 ? 20.322 -9.811 -14.166 1.00 90.06 136 ASN A N 1
ATOM 1088 C CA . ASN A 1 136 ? 20.379 -9.490 -15.594 1.00 90.06 136 ASN A CA 1
ATOM 1089 C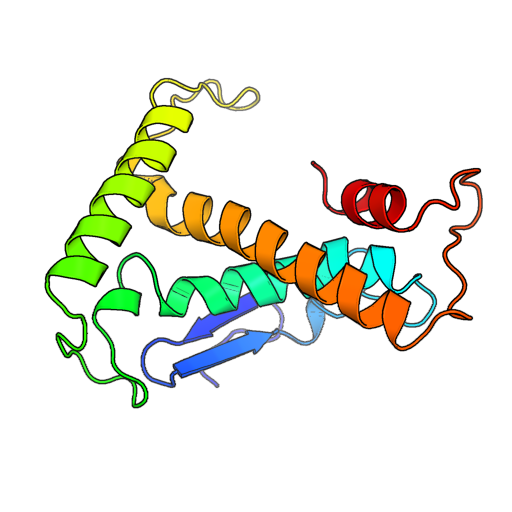 C . ASN A 1 136 ? 19.077 -8.864 -16.129 1.00 90.06 136 ASN A C 1
ATOM 1091 O O . ASN A 1 136 ? 18.966 -8.636 -17.335 1.00 90.06 136 ASN A O 1
ATOM 1095 N N . ASP A 1 137 ? 18.076 -8.624 -15.275 1.00 88.62 137 ASP A N 1
ATOM 1096 C CA . ASP A 1 137 ? 16.819 -8.018 -15.707 1.00 88.62 137 ASP A CA 1
ATOM 1097 C C . ASP A 1 137 ? 17.032 -6.550 -16.102 1.00 88.62 137 ASP A C 1
ATOM 1099 O O . ASP A 1 137 ? 17.532 -5.735 -15.324 1.00 88.62 137 ASP A O 1
ATOM 1103 N N . THR A 1 138 ? 16.648 -6.193 -17.326 1.00 90.69 138 THR A N 1
ATOM 1104 C CA . THR A 1 138 ? 16.951 -4.874 -17.891 1.00 90.69 138 THR A CA 1
ATOM 1105 C C . THR A 1 138 ? 16.041 -3.803 -17.294 1.00 90.69 138 THR A C 1
ATOM 1107 O O . THR A 1 138 ? 14.836 -3.788 -17.530 1.00 90.69 138 THR A O 1
ATOM 1110 N N . GLN A 1 139 ? 16.633 -2.852 -16.569 1.00 92.50 139 GLN A N 1
ATOM 1111 C CA . GLN A 1 139 ? 15.913 -1.737 -15.949 1.00 92.50 139 GLN A CA 1
ATOM 1112 C C . GLN A 1 139 ? 16.046 -0.472 -16.794 1.00 92.50 139 GLN A C 1
ATOM 1114 O O . GLN A 1 139 ? 16.919 0.363 -16.564 1.00 92.50 139 GLN A O 1
ATOM 1119 N N . ARG A 1 140 ? 15.212 -0.354 -17.832 1.00 90.69 140 ARG A N 1
ATOM 1120 C CA . ARG A 1 140 ? 15.227 0.811 -18.722 1.00 90.69 140 ARG A CA 1
ATOM 1121 C C . ARG A 1 140 ? 13.857 1.090 -19.319 1.00 90.69 140 ARG A C 1
ATOM 1123 O O . ARG A 1 140 ? 13.190 0.178 -19.797 1.00 90.69 140 ARG A O 1
ATOM 1130 N N . LEU A 1 141 ? 13.495 2.366 -19.371 1.00 87.88 141 LEU A N 1
ATOM 1131 C CA . LEU A 1 141 ? 12.342 2.847 -20.124 1.00 87.88 141 LEU A CA 1
ATOM 1132 C C . LEU A 1 141 ? 12.791 3.546 -21.418 1.00 87.88 141 LEU A C 1
ATOM 1134 O O . LEU A 1 141 ? 13.842 4.198 -21.436 1.00 87.88 141 LEU A O 1
ATOM 1138 N N . PRO A 1 142 ? 12.017 3.439 -22.515 1.00 86.12 142 PRO A N 1
ATOM 1139 C CA . PRO A 1 142 ? 12.220 4.282 -23.686 1.00 86.12 142 PRO A CA 1
ATOM 1140 C C . PRO A 1 142 ? 12.175 5.762 -23.293 1.00 86.12 142 PRO A C 1
ATOM 1142 O O . PRO A 1 142 ? 11.359 6.161 -22.469 1.00 86.12 142 PRO A O 1
ATOM 1145 N N . CYS A 1 143 ? 13.049 6.575 -23.889 1.00 86.06 143 CYS A N 1
ATOM 1146 C CA . CYS A 1 143 ? 13.085 8.032 -23.702 1.00 86.06 143 CYS A CA 1
ATOM 1147 C C . CYS A 1 143 ? 13.423 8.538 -22.282 1.00 86.06 143 CYS A C 1
ATOM 1149 O O . CYS A 1 143 ? 13.468 9.749 -22.088 1.00 86.06 143 CYS A O 1
ATOM 1151 N N . LEU A 1 144 ? 13.744 7.658 -21.328 1.00 87.50 144 LEU A N 1
ATOM 1152 C CA . LEU A 1 144 ? 14.236 8.031 -20.001 1.00 87.50 144 LEU A CA 1
ATOM 1153 C C . LEU A 1 144 ? 15.706 7.617 -19.851 1.00 87.50 144 LEU A C 1
ATOM 1155 O O . LEU A 1 144 ? 16.056 6.450 -20.024 1.00 87.50 144 LEU A O 1
ATOM 1159 N N . ASN A 1 145 ? 16.577 8.576 -19.526 1.00 88.44 145 ASN A N 1
ATOM 1160 C CA . ASN A 1 145 ? 18.006 8.329 -19.289 1.00 88.44 145 ASN A CA 1
ATOM 1161 C C . ASN A 1 145 ? 18.301 8.004 -17.812 1.00 88.44 145 ASN A C 1
ATOM 1163 O O . ASN A 1 145 ? 19.287 8.471 -17.249 1.00 88.44 145 ASN A O 1
ATOM 1167 N N . GLU A 1 146 ? 17.408 7.249 -17.177 1.00 90.06 146 GLU A N 1
ATOM 1168 C CA . GLU A 1 146 ? 17.578 6.719 -15.827 1.00 90.06 146 GLU A CA 1
ATOM 1169 C C . GLU A 1 146 ? 17.594 5.194 -15.917 1.00 90.06 146 GLU A C 1
ATOM 1171 O O . GLU A 1 146 ? 16.740 4.588 -16.566 1.00 90.06 146 GLU A O 1
ATOM 1176 N N . SER A 1 147 ? 18.594 4.585 -15.292 1.00 88.00 147 SER A N 1
ATOM 1177 C CA . SER A 1 147 ? 18.789 3.132 -15.265 1.00 88.00 147 SER A CA 1
ATOM 1178 C C . SER A 1 147 ? 18.913 2.591 -13.845 1.00 88.00 147 SER A C 1
ATOM 1180 O O . SER A 1 147 ? 19.090 1.389 -13.662 1.00 88.00 147 SER A O 1
ATOM 1182 N N . ASN A 1 148 ? 18.867 3.461 -12.831 1.00 92.50 148 ASN A N 1
ATOM 1183 C CA . ASN A 1 148 ? 18.809 3.054 -11.441 1.00 92.50 148 ASN A CA 1
ATOM 1184 C C . ASN A 1 148 ? 17.431 2.423 -11.163 1.00 92.50 148 ASN A C 1
ATOM 1186 O O . ASN A 1 148 ? 16.418 3.124 -11.244 1.00 92.50 148 ASN A O 1
ATOM 1190 N N . PRO A 1 149 ? 17.381 1.130 -10.804 1.00 94.00 149 PRO A N 1
ATOM 1191 C CA . PRO A 1 149 ? 16.123 0.424 -10.590 1.00 94.00 149 PRO A CA 1
ATOM 1192 C C . PRO A 1 149 ? 15.274 1.020 -9.461 1.00 94.00 149 PRO A C 1
ATOM 1194 O O . PRO A 1 149 ? 14.065 1.156 -9.626 1.00 94.00 149 PRO A O 1
ATOM 1197 N N . ASP A 1 150 ? 15.903 1.450 -8.362 1.00 94.94 150 ASP A N 1
ATOM 1198 C CA . ASP A 1 150 ? 15.203 2.046 -7.220 1.00 94.94 150 ASP A CA 1
ATOM 1199 C C . ASP A 1 150 ? 14.540 3.369 -7.629 1.00 94.94 150 ASP A C 1
ATOM 1201 O O . ASP A 1 150 ? 13.422 3.661 -7.222 1.00 94.94 150 ASP A O 1
ATOM 1205 N N . LYS A 1 151 ? 15.186 4.172 -8.482 1.00 93.38 151 LYS A N 1
ATOM 1206 C CA . LYS A 1 151 ? 14.564 5.404 -8.991 1.00 93.38 151 LYS A CA 1
ATOM 1207 C C . LYS A 1 151 ? 13.445 5.118 -9.987 1.00 93.38 151 LYS A C 1
ATOM 1209 O O . LYS A 1 151 ? 12.429 5.804 -9.963 1.00 93.38 151 LYS A O 1
ATOM 1214 N N . LEU A 1 152 ? 13.618 4.113 -10.847 1.00 93.19 152 LEU A N 1
ATOM 1215 C CA . LEU A 1 152 ? 12.574 3.679 -11.779 1.00 93.19 152 LEU A CA 1
ATOM 1216 C C . LEU A 1 152 ? 11.335 3.152 -11.046 1.00 93.19 152 LEU A C 1
ATOM 1218 O O . LEU A 1 152 ? 10.224 3.375 -11.521 1.00 93.19 152 LEU A O 1
ATOM 1222 N N . PHE A 1 153 ? 11.518 2.512 -9.887 1.00 94.38 153 PHE A N 1
ATOM 1223 C CA . PHE A 1 153 ? 10.430 2.085 -9.009 1.00 94.38 153 PHE A CA 1
ATOM 1224 C C . PHE A 1 153 ? 9.563 3.273 -8.565 1.00 94.38 153 PHE A C 1
ATOM 1226 O O . PHE A 1 153 ? 8.346 3.224 -8.721 1.00 94.38 153 PHE A O 1
ATOM 1233 N N . PHE A 1 154 ? 10.170 4.367 -8.093 1.00 92.75 154 PHE A N 1
ATOM 1234 C CA . PHE A 1 154 ? 9.411 5.542 -7.642 1.00 92.75 154 PHE A CA 1
ATOM 1235 C C . PHE A 1 154 ? 8.871 6.405 -8.796 1.00 92.75 154 PHE A C 1
ATOM 1237 O O . PHE A 1 154 ? 7.842 7.052 -8.643 1.00 92.75 154 PHE A O 1
ATOM 1244 N N . HIS A 1 155 ? 9.491 6.366 -9.982 1.00 83.00 155 HIS A N 1
ATOM 1245 C CA . HIS A 1 155 ? 9.135 7.246 -11.105 1.00 83.00 155 HIS A CA 1
ATOM 1246 C C . HIS A 1 155 ? 7.678 7.122 -11.585 1.00 83.00 155 HIS A C 1
ATOM 1248 O O . HIS A 1 155 ? 7.098 8.106 -12.035 1.00 83.00 155 HIS A O 1
ATOM 1254 N N . LEU A 1 156 ? 7.094 5.921 -11.515 1.00 71.44 156 LEU A N 1
ATOM 1255 C CA . LEU A 1 156 ? 5.700 5.662 -11.907 1.00 71.44 156 LEU A CA 1
ATOM 1256 C C . LEU A 1 156 ? 4.777 5.365 -10.720 1.00 71.44 156 LEU A C 1
ATOM 1258 O O . LEU A 1 156 ? 3.569 5.268 -10.917 1.00 71.44 156 LEU A O 1
ATOM 1262 N N . ALA A 1 157 ? 5.323 5.275 -9.504 1.00 60.94 157 ALA A N 1
ATOM 1263 C CA . ALA A 1 157 ? 4.529 5.200 -8.280 1.00 60.94 157 ALA A CA 1
ATOM 1264 C C . ALA A 1 157 ? 3.832 6.536 -7.951 1.00 60.94 157 ALA A C 1
ATOM 1266 O O . ALA A 1 157 ? 2.927 6.558 -7.127 1.00 60.94 157 ALA A O 1
ATOM 1267 N N . GLY A 1 158 ? 4.220 7.643 -8.602 1.00 57.22 158 GLY A N 1
ATOM 1268 C CA . GLY A 1 158 ? 3.598 8.955 -8.389 1.00 57.22 158 GLY A CA 1
ATOM 1269 C C . GLY A 1 158 ? 3.945 9.595 -7.040 1.00 57.22 158 GLY A C 1
ATOM 1270 O O . GLY A 1 158 ? 3.187 10.440 -6.573 1.00 57.22 158 GLY A O 1
ATOM 1271 N N . ILE A 1 159 ? 5.070 9.186 -6.437 1.00 43.56 159 ILE A N 1
ATOM 1272 C CA . ILE A 1 159 ? 5.625 9.701 -5.173 1.00 43.56 159 ILE A CA 1
ATOM 1273 C C . ILE A 1 159 ? 6.925 10.452 -5.455 1.00 43.56 159 ILE A C 1
ATOM 1275 O O . ILE A 1 159 ? 7.758 9.908 -6.219 1.00 43.56 159 ILE A O 1
#

pLDDT: mean 91.54, std 8.16, range [43.56, 98.06]

Radius of gyration: 17.63 Å; chains: 1; bounding box: 40×41×48 Å

Secondary structure (DSSP, 8-state):
--S-TTS--EEEETTTTEEEE-GGGSSTTT--TTS-HHHHIIIIIHHHHHHHHHTTSTTGGGB-TTS-B---S-HHHHHHHHHHHHHHHHHHTT-B-TTT-PBP-TTTSHHHHHHHHHHHHHHHHHHHHHHHH-TT-----TT-----HHHHHHHHHT-

Sequence (159 aa):
WPHDWTKVNADYSLLENSVVLAAVILQHPFYSFGLPSSVKMGTLGWIIGHELNHAFYGPGSNFDEYGNKSDWWSTDARNNFTIRGKCVKDLYKGQIEEETCLTINENQTLNENIADIKGLETAFEAHRRLLLQSPNDTQRLPCLNESNPDKLFFHLAGI